Protein AF-A0A7J9P0Y6-F1 (afdb_monomer_lite)

Sequence (116 aa):
MRCTNAFYEKTDVFKNYAKDTKYISFTCGGCSGKLVSSKLANFSNWLKKYEDIEKDEVKIHLSSCMSTDNSHYDRCPNIDYIKQIINKKGYKNIVEGSIFSKKSEKLREEGIYKKY

InterPro domains:
  IPR014925 CGGC domain [PF08821] (2-97)
  IPR014925 CGGC domain [SM01078] (1-99)

Organism: Methanococcus maripaludis (NCBI:txid39152)

pLDDT: mean 92.06, std 5.22, range [62.12, 97.25]

Radius of gyration: 15.0 Å; chains: 1; bounding box: 31×28×41 Å

Structure (mmCIF, N/CA/C/O backbone):
data_AF-A0A7J9P0Y6-F1
#
_entry.id   AF-A0A7J9P0Y6-F1
#
loop_
_atom_site.group_PDB
_atom_site.id
_atom_site.type_symbol
_atom_site.label_atom_id
_atom_site.label_alt_id
_atom_site.label_comp_id
_atom_site.label_asym_id
_atom_site.label_entity_id
_atom_site.label_seq_id
_atom_site.pdbx_PDB_ins_code
_atom_site.Cartn_x
_atom_site.Cartn_y
_atom_site.Cartn_z
_atom_site.occupancy
_atom_site.B_iso_or_equiv
_atom_site.auth_seq_id
_atom_site.auth_comp_id
_atom_site.auth_asym_id
_atom_site.auth_atom_id
_atom_site.pdbx_PDB_model_num
ATOM 1 N N . MET A 1 1 ? 11.347 11.726 -2.413 1.00 62.12 1 MET A N 1
ATOM 2 C CA . MET A 1 1 ? 9.935 11.909 -1.999 1.00 62.12 1 MET A CA 1
ATOM 3 C C . MET A 1 1 ? 8.982 11.883 -3.202 1.00 62.12 1 MET A C 1
ATOM 5 O O . MET A 1 1 ? 8.227 12.818 -3.402 1.00 62.12 1 MET A O 1
ATOM 9 N N . ARG A 1 2 ? 8.981 10.828 -4.032 1.00 84.88 2 ARG A N 1
ATOM 10 C CA . ARG A 1 2 ? 8.098 10.812 -5.215 1.00 84.88 2 ARG A CA 1
ATOM 11 C C . ARG A 1 2 ? 6.659 10.433 -4.855 1.00 84.88 2 ARG A C 1
ATOM 13 O O . ARG A 1 2 ? 5.752 11.142 -5.258 1.00 84.88 2 ARG A O 1
ATOM 20 N N . CYS A 1 3 ? 6.460 9.384 -4.047 1.00 88.56 3 CYS A N 1
ATOM 21 C CA . CYS A 1 3 ? 5.128 8.869 -3.683 1.00 88.56 3 CYS A CA 1
ATOM 22 C C . CYS A 1 3 ? 4.225 9.927 -3.038 1.00 88.56 3 CYS A C 1
ATOM 24 O O . CYS A 1 3 ? 3.065 10.044 -3.412 1.00 88.56 3 CYS A O 1
ATOM 26 N N . THR A 1 4 ? 4.776 10.718 -2.115 1.00 92.50 4 THR A N 1
ATOM 27 C CA . THR A 1 4 ? 4.051 11.812 -1.461 1.00 92.50 4 THR A CA 1
ATOM 28 C C . THR A 1 4 ? 3.607 12.874 -2.468 1.00 92.50 4 THR A C 1
ATOM 30 O O . THR A 1 4 ? 2.450 13.274 -2.446 1.00 92.50 4 THR A O 1
ATOM 33 N N . ASN A 1 5 ? 4.482 13.278 -3.396 1.00 92.62 5 ASN A N 1
ATOM 34 C CA . ASN A 1 5 ? 4.116 14.248 -4.432 1.00 92.62 5 ASN A CA 1
ATOM 35 C C . ASN A 1 5 ? 3.004 13.702 -5.335 1.00 92.62 5 ASN A C 1
ATOM 37 O O . ASN A 1 5 ? 2.017 14.393 -5.550 1.00 92.62 5 ASN A O 1
ATOM 41 N N . ALA A 1 6 ? 3.099 12.441 -5.774 1.00 92.88 6 ALA A N 1
ATOM 42 C CA . ALA A 1 6 ? 2.047 11.839 -6.594 1.00 92.88 6 ALA A CA 1
ATOM 43 C C . ALA A 1 6 ? 0.696 11.744 -5.876 1.00 92.88 6 ALA A C 1
ATOM 45 O O . ALA A 1 6 ? -0.346 11.867 -6.514 1.00 92.88 6 ALA A O 1
ATOM 46 N N . PHE A 1 7 ? 0.695 11.560 -4.553 1.00 94.88 7 PHE A N 1
ATOM 47 C CA . PHE A 1 7 ? -0.539 11.598 -3.776 1.00 94.88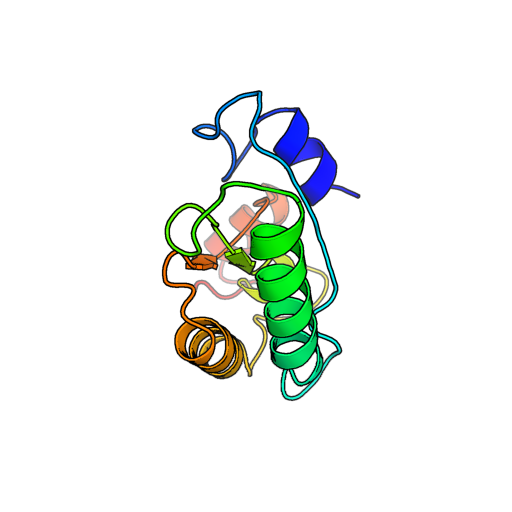 7 PHE A CA 1
ATOM 48 C C . PHE A 1 7 ? -1.192 12.987 -3.804 1.00 94.88 7 PHE A C 1
ATOM 50 O O . PHE A 1 7 ? -2.401 13.088 -4.014 1.00 94.88 7 PHE A O 1
ATOM 57 N N . TYR A 1 8 ? -0.415 14.053 -3.597 1.00 93.62 8 TYR A N 1
ATOM 58 C CA . TYR A 1 8 ? -0.947 15.420 -3.579 1.00 93.62 8 TYR A CA 1
ATOM 59 C C . TYR A 1 8 ? -1.336 15.919 -4.973 1.00 93.62 8 TYR A C 1
ATOM 61 O O . TYR A 1 8 ? -2.369 16.565 -5.122 1.00 93.62 8 TYR A O 1
ATOM 69 N N . GLU A 1 9 ? -0.565 15.560 -5.999 1.00 93.88 9 GLU A N 1
ATOM 70 C CA . GLU A 1 9 ? -0.855 15.878 -7.403 1.00 93.88 9 GLU A CA 1
ATOM 71 C C . GLU A 1 9 ? -1.924 14.959 -8.018 1.00 93.88 9 GLU A C 1
ATOM 73 O O . GLU A 1 9 ? -2.334 15.174 -9.156 1.00 93.88 9 GLU A O 1
ATOM 78 N N . LYS A 1 10 ? -2.379 13.933 -7.281 1.00 93.56 10 LYS A N 1
ATOM 79 C CA . LYS A 1 10 ? -3.340 12.914 -7.738 1.00 93.56 10 LYS A CA 1
ATOM 80 C C . LYS A 1 10 ? -2.909 12.271 -9.058 1.00 93.56 10 LYS A C 1
ATOM 82 O O . LYS A 1 10 ? -3.671 12.174 -10.017 1.00 93.56 10 LYS A O 1
ATOM 87 N N . THR A 1 11 ? -1.666 11.805 -9.106 1.00 92.69 11 THR A N 1
ATOM 88 C CA . THR A 1 11 ? -1.093 11.105 -10.261 1.00 92.69 11 THR A CA 1
ATOM 89 C C . THR A 1 11 ? -0.967 9.600 -10.003 1.00 92.69 11 THR A C 1
ATOM 91 O O . THR A 1 11 ? -1.215 9.110 -8.900 1.00 92.69 11 THR A O 1
ATOM 94 N N . ASP A 1 12 ? -0.639 8.841 -11.055 1.00 91.19 12 ASP A N 1
ATOM 95 C CA . ASP A 1 12 ? -0.469 7.381 -11.016 1.00 91.19 12 ASP A CA 1
ATOM 96 C C . ASP A 1 12 ? -1.630 6.639 -10.326 1.00 91.19 12 ASP A C 1
ATOM 98 O O . ASP A 1 12 ? -2.776 6.740 -10.767 1.00 91.19 12 ASP A O 1
ATOM 102 N N . VAL A 1 13 ? -1.347 5.890 -9.256 1.00 93.44 13 VAL A N 1
ATOM 103 C CA . VAL A 1 13 ? -2.331 5.074 -8.527 1.00 93.44 13 VAL A CA 1
ATOM 104 C C . VAL A 1 13 ? -3.325 5.949 -7.744 1.00 93.44 13 VAL A C 1
ATOM 106 O O . VAL A 1 13 ? -4.403 5.488 -7.374 1.00 93.44 13 VAL A O 1
ATOM 109 N N . PHE A 1 14 ? -3.010 7.230 -7.522 1.00 94.62 14 PHE A N 1
ATOM 110 C CA . PHE A 1 14 ? -3.800 8.147 -6.696 1.00 94.62 14 PHE A CA 1
ATOM 111 C C . PHE A 1 14 ? -4.810 9.006 -7.476 1.00 94.62 14 PHE A C 1
ATOM 113 O O . PHE A 1 14 ? -5.502 9.818 -6.865 1.00 94.62 14 PHE A O 1
ATOM 120 N N . LYS A 1 15 ? -4.943 8.826 -8.799 1.00 93.88 15 LYS A N 1
ATOM 121 C CA . LYS A 1 15 ? -5.812 9.649 -9.676 1.00 93.88 15 LYS A CA 1
ATOM 122 C C . LYS A 1 15 ? -7.269 9.756 -9.225 1.00 93.88 15 LYS A C 1
ATOM 124 O O . LYS A 1 15 ? -7.884 10.801 -9.386 1.00 93.88 15 LYS A O 1
ATOM 129 N N . ASN A 1 16 ? -7.802 8.687 -8.638 1.00 93.62 16 ASN A N 1
ATOM 130 C CA . ASN A 1 16 ? -9.214 8.595 -8.259 1.00 93.62 16 ASN A CA 1
ATOM 131 C C . ASN A 1 16 ? -9.465 8.918 -6.775 1.00 93.62 16 ASN A C 1
ATOM 133 O O . ASN A 1 16 ? -10.514 8.570 -6.240 1.00 93.62 16 ASN A O 1
ATOM 137 N N . TYR A 1 17 ? -8.494 9.512 -6.077 1.00 93.94 17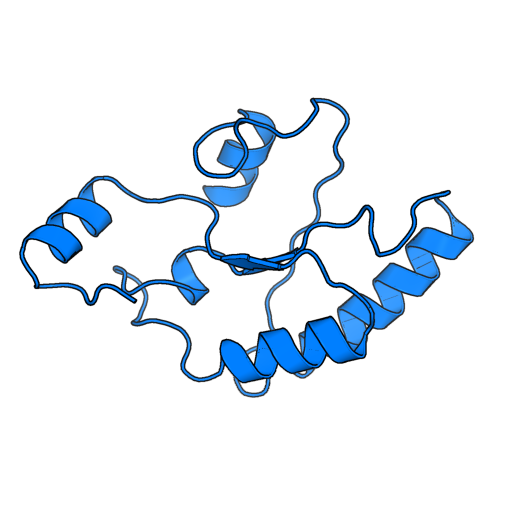 TYR A N 1
ATOM 138 C CA . TYR A 1 17 ? -8.621 9.843 -4.657 1.00 93.94 17 TYR A CA 1
ATOM 139 C C . TYR A 1 17 ? -9.175 11.256 -4.508 1.00 93.94 17 TYR A C 1
ATOM 141 O O . TYR A 1 17 ? -8.736 12.176 -5.200 1.00 93.94 17 TYR A O 1
ATOM 149 N N . ALA A 1 18 ? -10.095 11.444 -3.566 1.00 93.81 18 ALA A N 1
ATOM 150 C CA . ALA A 1 18 ? -10.659 12.754 -3.280 1.00 93.81 18 ALA A CA 1
ATOM 151 C C . ALA A 1 18 ? -9.578 13.738 -2.785 1.00 93.81 18 ALA A C 1
ATOM 153 O O . ALA A 1 18 ? -8.504 13.347 -2.303 1.00 93.81 18 ALA A O 1
ATOM 154 N N . LYS A 1 19 ? -9.823 15.042 -2.961 1.00 90.50 19 LYS A N 1
ATOM 155 C CA . LYS A 1 19 ? -8.844 16.095 -2.623 1.00 90.50 19 LYS A CA 1
ATOM 156 C C . LYS A 1 19 ? -8.594 16.203 -1.119 1.00 90.50 19 LYS A C 1
ATOM 158 O O . LYS A 1 19 ? -7.475 16.486 -0.714 1.00 90.50 19 LYS A O 1
ATOM 163 N N . ASP A 1 20 ? -9.619 15.944 -0.326 1.00 91.31 20 ASP A N 1
ATOM 164 C CA . ASP A 1 20 ? -9.634 15.946 1.135 1.00 91.31 20 ASP A CA 1
ATOM 165 C C . ASP A 1 20 ? -9.095 14.648 1.758 1.00 91.31 20 ASP A C 1
ATOM 167 O O . ASP A 1 20 ? -8.924 14.572 2.975 1.00 91.31 20 ASP A O 1
ATOM 171 N N . THR A 1 21 ? -8.770 13.629 0.949 1.00 94.38 21 THR A N 1
ATOM 172 C CA . THR A 1 21 ? -8.177 12.395 1.472 1.00 94.38 21 THR A CA 1
ATOM 173 C C . THR A 1 21 ? -6.863 12.696 2.197 1.00 94.38 21 THR A C 1
ATOM 175 O O . THR A 1 21 ? -5.924 13.250 1.618 1.00 94.38 21 THR A O 1
ATOM 178 N N . LYS A 1 22 ? -6.780 12.280 3.462 1.00 93.31 22 LYS A N 1
ATOM 179 C CA . LYS A 1 22 ? -5.583 12.409 4.301 1.00 93.31 22 LYS A CA 1
ATOM 180 C C . LYS A 1 22 ? -4.530 11.368 3.901 1.00 93.31 22 LYS A C 1
ATOM 182 O O . LYS A 1 22 ? -4.861 10.256 3.495 1.00 93.31 22 LYS A O 1
ATOM 187 N N . TYR A 1 23 ? -3.253 11.719 4.043 1.00 93.75 23 TYR A N 1
ATOM 188 C CA . TYR A 1 23 ? -2.127 10.838 3.724 1.00 93.75 23 TYR A CA 1
ATOM 189 C C . TYR A 1 23 ? -1.166 10.712 4.893 1.00 93.75 23 TYR A C 1
ATOM 191 O O . TYR A 1 23 ? -0.766 11.700 5.507 1.00 93.75 23 TYR A O 1
ATOM 199 N N . ILE A 1 24 ? -0.749 9.478 5.152 1.00 93.88 24 ILE A N 1
ATOM 200 C CA . ILE A 1 24 ? 0.323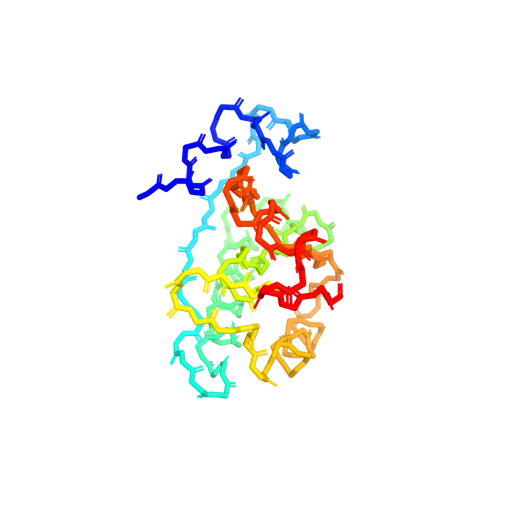 9.152 6.079 1.00 93.88 24 ILE A CA 1
ATOM 201 C C . ILE A 1 24 ? 1.187 8.062 5.456 1.00 93.88 24 ILE A C 1
ATOM 203 O O . ILE A 1 24 ? 0.695 7.170 4.766 1.00 93.88 24 ILE A O 1
ATOM 207 N N . SER A 1 25 ? 2.491 8.126 5.704 1.00 93.06 25 SER A N 1
ATOM 208 C CA . SER A 1 25 ? 3.427 7.097 5.261 1.00 93.06 25 SER A CA 1
ATOM 209 C C . SER A 1 25 ? 4.336 6.679 6.403 1.00 93.06 25 SER A C 1
ATOM 211 O O . SER A 1 25 ? 4.674 7.477 7.277 1.00 93.06 25 SER A O 1
ATOM 213 N N . PHE A 1 26 ? 4.714 5.407 6.406 1.00 93.19 26 PHE A N 1
ATOM 214 C CA . PHE A 1 26 ? 5.674 4.842 7.341 1.00 93.19 26 PHE A CA 1
ATOM 215 C C . PHE A 1 26 ? 6.421 3.693 6.659 1.00 93.19 26 PHE A C 1
ATOM 217 O O . PHE A 1 26 ? 5.948 3.120 5.678 1.00 93.19 26 PHE A O 1
ATOM 224 N N . THR A 1 27 ? 7.610 3.363 7.154 1.00 90.69 27 THR A N 1
ATOM 225 C CA . THR A 1 27 ? 8.392 2.233 6.638 1.00 90.69 27 THR A CA 1
ATOM 226 C C . THR A 1 27 ? 7.883 0.921 7.235 1.00 90.69 27 THR A C 1
ATOM 228 O O . THR A 1 27 ? 7.435 0.883 8.377 1.00 90.69 27 THR A O 1
ATOM 231 N N . CYS A 1 28 ? 7.978 -0.193 6.504 1.00 88.06 28 CYS A N 1
ATOM 232 C CA . CYS A 1 28 ? 7.551 -1.504 7.021 1.00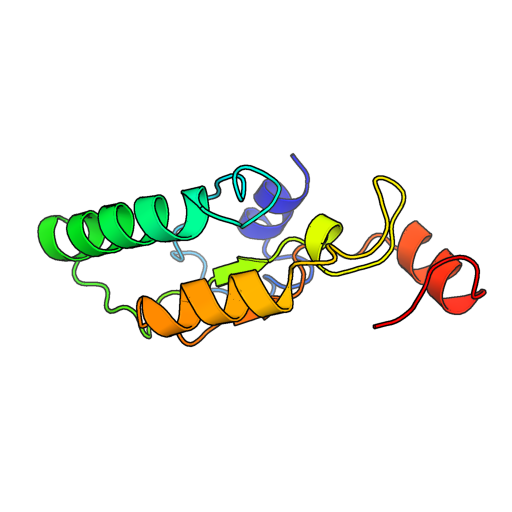 88.06 28 CYS A CA 1
ATOM 233 C C . CYS A 1 28 ? 8.429 -2.031 8.177 1.00 88.06 28 CYS A C 1
ATOM 235 O O . CYS A 1 28 ? 8.063 -3.007 8.834 1.00 88.06 28 CYS A O 1
ATOM 237 N N . GLY A 1 29 ? 9.573 -1.385 8.436 1.00 83.38 29 GLY A N 1
ATOM 238 C CA . GLY A 1 29 ? 10.528 -1.768 9.477 1.00 83.38 29 GLY A CA 1
ATOM 239 C C . GLY A 1 29 ? 11.447 -2.934 9.101 1.00 83.38 29 GLY A C 1
ATOM 240 O O . GLY A 1 29 ? 12.135 -3.448 9.974 1.00 83.38 29 GLY A O 1
ATOM 241 N N . GLY A 1 30 ? 11.474 -3.349 7.830 1.00 78.75 30 GLY A N 1
ATOM 242 C CA . GLY A 1 30 ? 12.344 -4.422 7.342 1.00 78.75 30 GLY A CA 1
ATOM 243 C C . GLY A 1 30 ? 11.754 -5.828 7.500 1.00 78.75 30 GLY A C 1
ATOM 244 O O . GLY A 1 30 ? 10.533 -6.015 7.528 1.00 78.75 30 GLY A O 1
ATOM 245 N N . CYS A 1 31 ? 12.632 -6.835 7.535 1.00 70.69 31 CYS A N 1
ATOM 246 C CA . CYS A 1 31 ? 12.244 -8.245 7.458 1.00 70.69 31 CYS A CA 1
ATOM 247 C C . CYS A 1 31 ? 11.322 -8.652 8.622 1.00 70.69 31 CYS A C 1
ATOM 249 O O . CYS A 1 31 ? 11.589 -8.314 9.775 1.00 70.69 31 CYS A O 1
ATOM 251 N N . SER A 1 32 ? 10.246 -9.384 8.294 1.00 75.38 32 SER A N 1
ATOM 252 C CA . SER A 1 32 ? 9.052 -9.743 9.098 1.00 75.38 32 SER A CA 1
ATOM 253 C C . SER A 1 32 ? 7.924 -8.705 9.221 1.00 75.38 32 SER A C 1
ATOM 255 O O . SER A 1 32 ? 6.865 -9.043 9.743 1.00 75.38 32 SER A O 1
ATOM 257 N N . GLY A 1 33 ? 8.082 -7.453 8.771 1.00 73.75 33 GLY A N 1
ATOM 258 C CA . GLY A 1 33 ? 6.984 -6.472 8.832 1.00 73.75 33 GLY A CA 1
ATOM 259 C C . GLY A 1 33 ? 6.456 -6.198 10.252 1.00 73.75 33 GLY A C 1
ATOM 260 O O . GLY A 1 33 ? 5.338 -5.712 10.419 1.00 73.75 33 GLY A O 1
ATOM 261 N N . LYS A 1 34 ? 7.244 -6.505 11.294 1.00 79.88 34 LYS A N 1
ATOM 262 C CA . LYS A 1 34 ? 6.857 -6.378 12.711 1.00 79.88 34 LYS A CA 1
ATOM 263 C C . LYS A 1 34 ? 6.330 -4.980 13.052 1.00 79.88 34 LYS A C 1
ATOM 265 O O . LYS A 1 34 ? 5.384 -4.849 13.829 1.00 79.88 34 LYS A O 1
ATOM 270 N N . LEU A 1 35 ? 6.906 -3.946 12.434 1.00 90.50 35 LEU A N 1
ATOM 271 C CA . LEU A 1 35 ? 6.504 -2.555 12.636 1.00 90.50 35 LEU A CA 1
ATOM 272 C C . LEU A 1 35 ? 5.111 -2.253 12.059 1.00 90.50 35 LEU A C 1
ATOM 274 O O . LEU A 1 35 ? 4.399 -1.416 12.605 1.00 90.50 35 LEU A O 1
ATOM 278 N N . VAL A 1 36 ? 4.683 -2.958 11.006 1.00 94.31 36 VAL A N 1
ATOM 279 C CA . VAL A 1 36 ? 3.357 -2.782 10.388 1.00 94.31 36 VAL A CA 1
ATOM 280 C C . VAL A 1 36 ? 2.253 -3.068 11.404 1.00 94.31 36 VAL A C 1
ATOM 282 O O . VAL A 1 36 ? 1.339 -2.266 11.572 1.00 94.31 36 VAL A O 1
ATOM 285 N N . SER A 1 37 ? 2.373 -4.167 12.152 1.00 92.62 37 SER A N 1
ATOM 286 C CA . SER A 1 37 ? 1.385 -4.568 13.160 1.00 92.62 37 SER A CA 1
ATOM 287 C C . SER A 1 37 ? 1.206 -3.517 14.262 1.00 92.62 37 SER A C 1
ATOM 289 O O . SER A 1 37 ? 0.072 -3.178 14.613 1.00 92.62 37 SER A O 1
ATOM 291 N N . SER A 1 38 ? 2.307 -2.989 14.808 1.00 92.88 38 SER A N 1
ATOM 292 C CA . SER A 1 38 ? 2.256 -2.002 15.893 1.00 92.88 38 SER A CA 1
ATOM 293 C C . SER A 1 38 ? 1.808 -0.626 15.401 1.00 92.88 38 SER A C 1
ATOM 295 O O . SER A 1 38 ? 0.981 0.011 16.051 1.00 92.88 38 SER A O 1
ATOM 297 N N . LYS A 1 39 ? 2.276 -0.184 14.226 1.00 95.38 39 LYS A N 1
ATOM 298 C CA . LYS A 1 39 ? 1.862 1.096 13.636 1.00 95.38 39 LYS A CA 1
ATOM 299 C C . LYS A 1 39 ? 0.382 1.107 13.278 1.00 95.38 39 LYS A C 1
ATOM 301 O O . LYS A 1 39 ? -0.290 2.072 13.616 1.00 95.38 39 LYS A O 1
ATOM 306 N N . LEU A 1 40 ? -0.142 0.031 12.690 1.00 95.50 40 LEU A N 1
ATOM 307 C CA . LEU A 1 40 ? -1.571 -0.071 12.388 1.00 95.50 40 LEU A CA 1
ATOM 308 C C . LEU A 1 40 ? -2.436 -0.137 13.648 1.00 95.50 40 LEU A C 1
ATOM 310 O O . LEU A 1 40 ? -3.507 0.456 13.665 1.00 95.50 40 LEU A O 1
ATOM 314 N N . ALA A 1 41 ? -1.978 -0.804 14.712 1.00 93.94 41 ALA A N 1
ATOM 315 C CA . ALA A 1 41 ? -2.694 -0.803 15.988 1.00 93.94 41 ALA A CA 1
ATOM 316 C C . ALA A 1 41 ? -2.767 0.608 16.596 1.00 93.94 41 ALA A C 1
ATOM 318 O O . ALA A 1 41 ? -3.845 1.065 16.972 1.00 93.94 41 ALA A O 1
ATOM 319 N N . ASN A 1 42 ? -1.641 1.325 16.621 1.00 94.88 42 ASN A N 1
ATOM 320 C CA . ASN A 1 42 ? -1.604 2.706 17.097 1.00 94.88 42 ASN A CA 1
ATOM 321 C C . ASN A 1 42 ? -2.454 3.629 16.218 1.00 94.88 42 ASN A C 1
ATOM 323 O O . ASN A 1 42 ? -3.178 4.468 16.742 1.00 94.88 42 ASN A O 1
ATOM 327 N N . PHE A 1 43 ? -2.407 3.446 14.896 1.00 95.88 43 PHE A N 1
ATOM 328 C CA . PHE A 1 43 ? -3.214 4.211 13.953 1.00 95.88 43 PHE A CA 1
ATOM 329 C C . PHE A 1 43 ? -4.712 3.955 14.152 1.00 95.88 43 PHE A C 1
ATOM 331 O O . PHE A 1 43 ? -5.469 4.910 14.233 1.00 95.88 43 PHE A O 1
ATOM 338 N N . SER A 1 44 ? -5.139 2.702 14.346 1.00 94.94 44 SER A N 1
ATOM 339 C CA . SER A 1 44 ? -6.535 2.374 14.678 1.00 94.94 44 SER A CA 1
ATOM 340 C C . SER A 1 44 ? -7.019 3.082 15.947 1.00 94.94 44 SER A C 1
ATOM 342 O O . SER A 1 44 ? -8.138 3.579 15.981 1.00 94.94 44 SER A O 1
ATOM 344 N N . ASN A 1 45 ? -6.190 3.123 16.994 1.00 93.88 45 ASN A N 1
ATOM 345 C CA . ASN A 1 45 ? -6.538 3.817 18.236 1.00 93.88 45 ASN A CA 1
ATOM 346 C C . ASN A 1 45 ? -6.594 5.335 18.044 1.00 93.88 45 ASN A C 1
ATOM 348 O O . ASN A 1 45 ? -7.421 5.999 18.659 1.00 93.88 45 ASN A O 1
ATOM 352 N N . TRP A 1 46 ? -5.709 5.875 17.205 1.00 95.44 46 TRP A N 1
ATOM 353 C CA . TRP A 1 46 ? -5.696 7.293 16.875 1.00 95.44 46 TRP A CA 1
ATOM 354 C C . TRP A 1 46 ? -6.940 7.695 16.082 1.00 95.44 46 TRP A C 1
ATOM 356 O O . TRP A 1 46 ? -7.575 8.667 16.474 1.00 95.44 46 TRP A O 1
ATOM 366 N N . LEU A 1 47 ? -7.325 6.914 15.061 1.00 94.38 47 LEU A N 1
ATOM 367 C CA . LEU A 1 47 ? -8.561 7.129 14.304 1.00 94.38 47 LEU A CA 1
ATOM 368 C C . LEU A 1 47 ? -9.741 7.193 15.269 1.00 94.38 47 LEU A C 1
ATOM 370 O O . LEU A 1 47 ? -10.269 8.268 15.470 1.00 94.38 47 LEU A O 1
ATOM 374 N N . LYS A 1 48 ? -10.009 6.129 16.033 1.00 91.44 48 LYS A N 1
ATOM 375 C CA . LYS A 1 48 ? -11.124 6.089 17.000 1.00 91.44 48 LYS A CA 1
ATOM 376 C C . LYS A 1 48 ? -11.174 7.241 18.009 1.00 91.44 48 LYS A C 1
ATOM 378 O O . LYS A 1 48 ? -12.232 7.517 18.560 1.00 91.44 48 LYS A O 1
ATOM 383 N N . LYS A 1 49 ? -10.027 7.834 18.349 1.00 94.19 49 LYS A N 1
ATOM 384 C CA . LYS A 1 49 ? -9.943 8.890 19.365 1.00 94.19 49 LYS A CA 1
ATOM 385 C C . LYS A 1 49 ? -10.146 10.289 18.786 1.00 94.19 49 LYS A C 1
ATOM 387 O O . LYS A 1 49 ? -10.615 11.162 19.511 1.00 94.19 49 LYS A O 1
ATOM 392 N N . TYR A 1 50 ? -9.727 10.518 17.545 1.00 93.88 50 TYR A N 1
ATOM 393 C CA . TYR A 1 50 ? -9.605 11.864 16.978 1.00 93.88 50 TYR A CA 1
ATOM 394 C C . TYR A 1 50 ? -10.363 12.057 15.665 1.00 93.88 50 TYR A C 1
ATOM 396 O O . TYR A 1 50 ? -10.523 13.191 15.230 1.00 93.88 50 TYR A O 1
ATOM 404 N N . GLU A 1 51 ? -10.807 10.979 15.032 1.00 90.44 51 GLU A N 1
ATOM 405 C CA . GLU A 1 51 ? -11.424 10.976 13.712 1.00 90.44 51 GLU A CA 1
ATOM 406 C C . GLU A 1 51 ? -12.604 9.997 13.696 1.00 90.44 51 GLU A C 1
ATOM 408 O O . GLU A 1 51 ? -12.562 8.937 14.314 1.00 90.44 51 GLU A O 1
ATOM 413 N N . ASP A 1 52 ? -13.644 10.307 12.937 1.00 90.19 52 ASP A N 1
ATOM 414 C CA . ASP A 1 52 ? -14.756 9.381 12.699 1.00 90.19 52 ASP A CA 1
ATOM 415 C C . ASP A 1 52 ? -14.501 8.614 11.393 1.00 90.19 52 ASP A C 1
ATOM 417 O O . ASP A 1 52 ? -15.177 8.821 10.394 1.00 90.19 52 ASP A O 1
ATOM 421 N N . ILE A 1 53 ? -13.402 7.849 11.358 1.00 92.69 53 ILE A N 1
ATOM 422 C CA . ILE A 1 53 ? -12.955 7.100 10.171 1.00 92.69 53 ILE A CA 1
ATOM 423 C C . ILE A 1 53 ? -12.832 5.625 10.529 1.00 92.69 53 ILE A C 1
ATOM 425 O O . ILE A 1 53 ? -12.004 5.234 11.366 1.00 92.69 53 ILE A O 1
ATOM 429 N N . GLU A 1 54 ? -13.585 4.795 9.820 1.00 93.38 54 GLU A N 1
ATOM 430 C CA . GLU A 1 54 ? -13.559 3.350 9.978 1.00 93.38 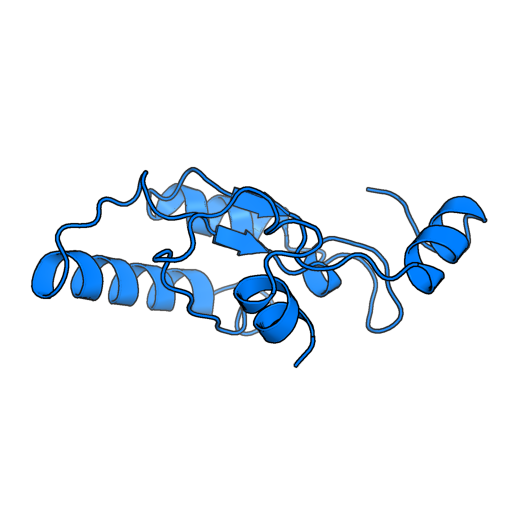54 GLU A CA 1
ATOM 431 C C . GLU A 1 54 ? -12.449 2.686 9.144 1.00 93.38 54 GLU A C 1
ATOM 433 O O . GLU A 1 54 ? -11.849 3.241 8.218 1.00 93.38 54 GLU A O 1
ATOM 438 N N . LYS A 1 55 ? -12.090 1.450 9.511 1.00 94.81 55 LYS A N 1
ATOM 439 C CA . LYS A 1 55 ? -10.955 0.741 8.880 1.00 94.81 55 LYS A CA 1
ATOM 440 C C . LYS A 1 55 ? -11.186 0.400 7.409 1.00 94.81 55 LYS A C 1
ATOM 442 O O . LYS A 1 55 ? -10.217 0.197 6.677 1.00 94.81 55 LYS A O 1
ATOM 447 N N . ASP A 1 56 ? -12.438 0.271 7.002 1.00 95.06 56 ASP A N 1
ATOM 448 C CA . ASP A 1 56 ? -12.894 0.031 5.634 1.00 95.06 56 ASP A CA 1
ATOM 449 C C . ASP A 1 56 ? -12.897 1.298 4.768 1.00 95.06 56 ASP A C 1
ATOM 451 O O . ASP A 1 56 ? -12.974 1.191 3.548 1.00 95.06 56 ASP A O 1
ATOM 455 N N . GLU A 1 57 ? -12.708 2.476 5.355 1.00 94.50 57 GLU A N 1
ATOM 456 C CA . GLU A 1 57 ? -12.472 3.723 4.619 1.00 94.50 57 GLU A CA 1
ATOM 457 C C . GLU A 1 57 ? -10.975 3.958 4.356 1.00 94.50 57 GLU A C 1
ATOM 459 O O . GLU A 1 57 ? -10.570 4.719 3.473 1.00 94.50 57 GLU A O 1
ATOM 464 N N . VAL A 1 58 ? -10.111 3.254 5.090 1.00 96.44 58 VAL A N 1
ATOM 465 C CA . VAL A 1 58 ? -8.657 3.374 4.982 1.00 96.44 58 VAL A CA 1
ATOM 466 C C . VAL A 1 58 ? -8.132 2.487 3.855 1.00 96.44 58 VAL A C 1
ATOM 468 O O . VAL A 1 58 ? -8.340 1.273 3.846 1.00 96.44 58 VAL A O 1
ATOM 471 N N . LYS A 1 59 ? -7.360 3.080 2.937 1.00 96.69 59 LYS A N 1
ATOM 472 C CA . LYS A 1 59 ? -6.602 2.355 1.906 1.00 96.69 59 LYS A CA 1
ATOM 473 C C . LYS A 1 59 ? -5.125 2.273 2.274 1.00 96.69 59 LYS A C 1
ATOM 475 O O . LYS A 1 59 ? -4.480 3.294 2.505 1.00 96.69 59 LYS A O 1
ATOM 480 N N . ILE A 1 60 ? -4.573 1.062 2.298 1.00 96.69 60 ILE A N 1
ATOM 481 C CA . ILE A 1 60 ? -3.161 0.822 2.609 1.00 96.69 60 ILE A CA 1
ATOM 482 C C . ILE A 1 60 ? -2.415 0.516 1.320 1.00 96.69 60 ILE A C 1
ATOM 484 O O . ILE A 1 60 ? -2.632 -0.518 0.695 1.00 96.69 60 ILE A O 1
ATOM 488 N N . HIS A 1 61 ? -1.495 1.404 0.956 1.00 96.69 61 HIS A N 1
ATOM 489 C CA . HIS A 1 61 ? -0.612 1.197 -0.183 1.00 96.69 61 HIS A CA 1
ATOM 490 C C . HIS A 1 61 ? 0.679 0.512 0.250 1.00 96.69 61 HIS A C 1
ATOM 492 O O . HIS A 1 61 ? 1.430 1.035 1.076 1.00 96.69 61 HIS A O 1
ATOM 498 N N . LEU A 1 62 ? 0.982 -0.621 -0.372 1.00 95.19 62 LEU A N 1
ATOM 499 C CA . LEU A 1 62 ? 2.332 -1.165 -0.401 1.00 95.19 62 LEU A CA 1
ATOM 500 C C . LEU A 1 62 ? 3.065 -0.462 -1.539 1.00 95.19 62 LEU A C 1
ATOM 502 O O . LEU A 1 62 ? 2.682 -0.584 -2.695 1.00 95.19 62 LEU A O 1
ATOM 506 N N . SER A 1 63 ? 4.085 0.338 -1.222 1.00 93.69 63 SER A N 1
ATOM 507 C CA . SER A 1 63 ? 4.752 1.187 -2.224 1.00 93.69 63 SER A CA 1
ATOM 508 C C . SER A 1 63 ? 5.236 0.402 -3.451 1.00 93.69 63 SER A C 1
ATOM 510 O O . SER A 1 63 ? 5.520 -0.796 -3.359 1.00 93.69 63 SER A O 1
ATOM 512 N N . SER A 1 64 ? 5.378 1.066 -4.602 1.00 92.94 64 SER A N 1
ATOM 513 C CA . SER A 1 64 ? 5.882 0.404 -5.817 1.00 92.94 64 SER A CA 1
ATOM 514 C C . SER A 1 64 ? 7.270 -0.208 -5.625 1.00 92.94 64 SER A C 1
ATOM 516 O O . SER A 1 64 ? 7.513 -1.302 -6.127 1.00 92.94 64 SER A O 1
ATOM 518 N N . CYS A 1 65 ? 8.127 0.418 -4.811 1.00 90.19 65 CYS A N 1
ATOM 519 C CA . CYS A 1 65 ? 9.432 -0.138 -4.455 1.00 90.19 65 CYS A CA 1
ATOM 520 C C . CYS A 1 65 ? 9.332 -1.469 -3.691 1.00 90.19 65 CYS A C 1
ATOM 522 O O . CYS A 1 65 ? 10.229 -2.291 -3.788 1.00 90.19 65 CYS A O 1
ATOM 524 N N . MET A 1 66 ? 8.252 -1.689 -2.932 1.00 92.44 66 MET A N 1
ATOM 525 C CA . MET A 1 66 ? 7.998 -2.966 -2.256 1.00 92.44 66 MET A CA 1
ATOM 526 C C . MET A 1 66 ? 7.310 -3.985 -3.164 1.00 92.44 66 MET A C 1
ATOM 528 O O . MET A 1 66 ? 7.489 -5.183 -2.964 1.00 92.44 66 MET A O 1
ATOM 532 N N . SER A 1 67 ? 6.493 -3.517 -4.107 1.00 93.62 67 SER A N 1
ATOM 533 C CA . SER A 1 67 ? 5.521 -4.350 -4.826 1.00 93.62 67 SER A CA 1
ATOM 534 C C . SER A 1 67 ? 5.978 -4.794 -6.211 1.00 93.62 67 SER A C 1
ATOM 536 O O . SER A 1 67 ? 5.381 -5.695 -6.785 1.00 93.62 67 SER A O 1
ATOM 538 N N . THR A 1 68 ? 7.041 -4.195 -6.745 1.00 93.44 68 THR A N 1
ATOM 539 C CA . THR A 1 68 ? 7.538 -4.475 -8.098 1.00 93.44 68 THR A CA 1
ATOM 540 C C . THR A 1 68 ? 9.048 -4.611 -8.123 1.00 93.44 68 THR A C 1
ATOM 542 O O . THR A 1 68 ? 9.724 -4.043 -7.269 1.00 93.44 68 THR A O 1
ATOM 545 N N . ASP A 1 69 ? 9.570 -5.289 -9.141 1.00 93.50 69 ASP A N 1
ATOM 546 C CA . AS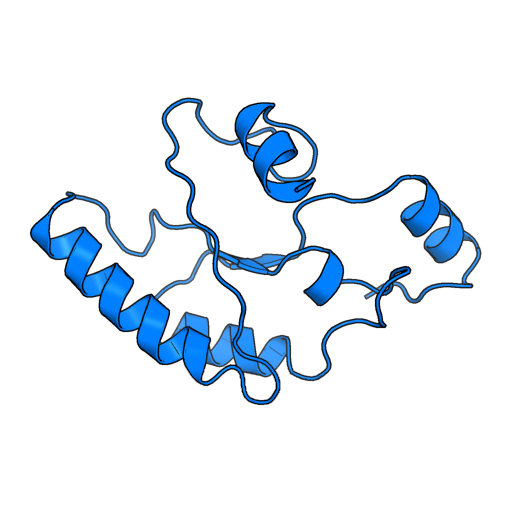P A 1 69 ? 10.996 -5.251 -9.457 1.00 93.50 69 ASP A CA 1
ATOM 547 C C . ASP A 1 69 ? 11.384 -3.873 -10.006 1.00 93.50 69 ASP A C 1
ATOM 549 O O . ASP A 1 69 ? 10.713 -3.330 -10.893 1.00 93.50 69 ASP A O 1
ATOM 553 N N . ASN A 1 70 ? 12.410 -3.256 -9.427 1.00 90.88 70 ASN A N 1
ATOM 554 C CA . ASN A 1 70 ? 12.793 -1.882 -9.710 1.00 90.88 70 ASN A CA 1
ATOM 555 C C . ASN A 1 70 ? 14.279 -1.623 -9.402 1.00 90.88 70 ASN A C 1
ATOM 557 O O . ASN A 1 70 ? 15.012 -2.480 -8.927 1.00 90.88 70 ASN A O 1
ATOM 561 N N . SER A 1 71 ? 14.728 -0.387 -9.629 1.00 88.38 71 SER A N 1
ATOM 562 C CA . SER A 1 71 ? 16.138 -0.005 -9.482 1.00 88.38 71 SER A CA 1
ATOM 563 C C . SER A 1 71 ? 16.698 -0.085 -8.060 1.00 88.38 71 SER A C 1
ATOM 565 O O . SER A 1 71 ? 17.909 0.015 -7.898 1.00 88.38 71 SER A O 1
ATOM 567 N N . HIS A 1 72 ? 15.853 -0.163 -7.029 1.00 84.81 72 HIS A N 1
ATOM 568 C CA . HIS A 1 72 ? 16.316 -0.272 -5.647 1.00 84.81 72 HIS A CA 1
ATOM 569 C C . HIS A 1 72 ? 16.578 -1.726 -5.256 1.00 84.81 72 HIS A C 1
ATOM 571 O O . HIS A 1 72 ? 17.607 -2.016 -4.653 1.00 84.81 72 HIS A O 1
ATOM 577 N N . TYR A 1 73 ? 15.621 -2.606 -5.544 1.00 86.81 73 TYR A N 1
ATOM 578 C CA . TYR A 1 73 ? 15.636 -4.033 -5.241 1.00 86.81 73 TYR A CA 1
ATOM 579 C C . TYR A 1 73 ? 14.434 -4.706 -5.933 1.00 86.81 73 TYR A C 1
ATOM 581 O O . TYR A 1 73 ? 13.492 -4.022 -6.346 1.00 86.81 73 TYR A O 1
ATOM 589 N N . ASP A 1 74 ? 14.475 -6.038 -6.038 1.00 91.19 74 ASP A N 1
ATOM 590 C CA . ASP A 1 74 ? 13.359 -6.862 -6.529 1.00 91.19 74 ASP A CA 1
ATOM 591 C C . ASP A 1 74 ? 12.138 -6.778 -5.581 1.00 91.19 74 ASP A C 1
ATOM 593 O O . ASP A 1 74 ? 12.248 -6.278 -4.461 1.00 91.19 74 ASP A O 1
ATOM 597 N N . ARG A 1 75 ? 10.961 -7.279 -5.972 1.00 92.62 75 ARG A N 1
ATOM 598 C CA . ARG A 1 75 ? 9.754 -7.277 -5.124 1.00 92.62 75 ARG A CA 1
ATOM 599 C C . ARG A 1 75 ? 10.050 -7.841 -3.731 1.00 92.62 75 ARG A C 1
ATOM 601 O O . ARG A 1 75 ? 10.744 -8.844 -3.570 1.00 92.62 75 ARG A O 1
ATOM 608 N N . CYS A 1 76 ? 9.481 -7.212 -2.701 1.00 92.00 76 CYS A N 1
ATOM 609 C CA . CYS A 1 76 ? 9.684 -7.629 -1.319 1.00 92.00 76 CYS A CA 1
ATOM 610 C C . CYS A 1 76 ? 9.277 -9.106 -1.138 1.00 92.00 76 CYS A C 1
ATOM 612 O O . CYS A 1 76 ? 8.107 -9.435 -1.345 1.00 92.00 76 CYS A O 1
ATOM 614 N N . PRO A 1 77 ? 10.177 -9.988 -0.664 1.00 91.81 77 PRO A N 1
ATOM 615 C CA . PRO A 1 77 ? 9.871 -11.415 -0.531 1.00 91.81 77 PRO A CA 1
ATOM 616 C C . PRO A 1 77 ? 8.809 -11.701 0.539 1.00 91.81 77 PRO A C 1
ATOM 618 O O . PRO A 1 77 ? 8.187 -12.754 0.538 1.00 91.81 77 PRO A O 1
ATOM 621 N N . ASN A 1 78 ? 8.575 -10.753 1.452 1.00 92.38 78 ASN A N 1
ATOM 622 C CA . ASN A 1 78 ? 7.596 -10.874 2.533 1.00 92.38 78 ASN A CA 1
ATOM 623 C C . ASN A 1 78 ? 6.287 -10.135 2.234 1.00 92.38 78 ASN A C 1
ATOM 625 O O . ASN A 1 78 ? 5.521 -9.865 3.160 1.00 92.38 78 ASN A O 1
ATOM 629 N N . ILE A 1 79 ? 6.036 -9.738 0.984 1.00 93.06 79 ILE A N 1
ATOM 630 C CA . ILE A 1 79 ? 4.892 -8.882 0.665 1.00 93.06 79 ILE A CA 1
ATOM 631 C C . ILE A 1 79 ? 3.559 -9.524 1.060 1.00 93.06 79 ILE A C 1
ATOM 633 O O . ILE A 1 79 ? 2.726 -8.867 1.683 1.00 93.06 79 ILE A O 1
ATOM 637 N N . ASP A 1 80 ? 3.388 -10.819 0.806 1.00 93.56 80 ASP A N 1
ATOM 638 C CA . ASP A 1 80 ? 2.151 -11.526 1.142 1.00 93.56 80 ASP A CA 1
ATOM 639 C C . ASP A 1 80 ? 1.992 -11.712 2.650 1.00 93.56 80 ASP A C 1
ATOM 641 O O . ASP A 1 80 ? 0.896 -11.543 3.187 1.00 93.56 80 ASP A O 1
ATOM 645 N N . TYR A 1 81 ? 3.094 -11.931 3.368 1.00 93.38 81 TYR A N 1
ATOM 646 C CA . TYR A 1 81 ? 3.077 -11.942 4.828 1.00 93.38 81 TYR A CA 1
ATOM 647 C C . TYR A 1 81 ? 2.686 -10.571 5.407 1.00 93.38 81 TYR A C 1
ATOM 649 O O . TYR A 1 81 ? 1.888 -10.483 6.340 1.00 93.38 81 TYR A O 1
ATOM 657 N N . ILE A 1 82 ? 3.168 -9.474 4.815 1.00 94.69 82 ILE A N 1
ATOM 658 C CA . ILE A 1 82 ? 2.760 -8.117 5.201 1.00 94.69 82 ILE A CA 1
ATOM 659 C C . ILE A 1 82 ? 1.259 -7.914 4.957 1.00 94.69 82 ILE A C 1
ATOM 661 O O . ILE A 1 82 ? 0.572 -7.402 5.843 1.00 94.69 82 ILE A O 1
ATOM 665 N N . LYS A 1 83 ? 0.716 -8.363 3.817 1.00 95.44 83 LYS A N 1
ATOM 666 C CA . LYS A 1 83 ? -0.735 -8.316 3.556 1.00 95.44 83 LYS A CA 1
ATOM 667 C C . LYS A 1 83 ? -1.527 -9.097 4.601 1.00 95.44 83 LYS A C 1
ATOM 669 O O . LYS A 1 83 ? -2.551 -8.612 5.072 1.00 95.44 83 LYS A O 1
ATOM 674 N N . GLN A 1 84 ? -1.046 -10.268 5.018 1.00 95.06 84 GLN A N 1
ATOM 675 C CA . GLN A 1 84 ? -1.676 -11.047 6.088 1.00 95.06 84 GLN A CA 1
ATOM 676 C C . GLN A 1 84 ? -1.685 -10.292 7.423 1.00 95.06 84 GLN A C 1
ATOM 678 O O . GLN A 1 84 ? -2.711 -10.273 8.103 1.00 95.06 84 GLN A O 1
ATOM 683 N N . ILE A 1 85 ? -0.584 -9.622 7.791 1.00 94.56 85 ILE A N 1
ATOM 684 C CA . ILE A 1 85 ? -0.531 -8.769 8.991 1.00 94.56 85 ILE A CA 1
ATOM 685 C C . ILE A 1 85 ? -1.574 -7.648 8.901 1.00 94.56 85 ILE A C 1
ATOM 687 O O . ILE A 1 85 ? -2.292 -7.403 9.872 1.00 94.56 85 ILE A O 1
ATOM 691 N N . ILE A 1 86 ? -1.665 -6.984 7.746 1.00 95.94 86 ILE A N 1
ATOM 692 C CA . ILE A 1 86 ? -2.621 -5.898 7.497 1.00 95.94 86 ILE A CA 1
ATOM 693 C C . ILE A 1 86 ? -4.065 -6.405 7.637 1.00 95.94 86 ILE A C 1
ATOM 695 O O . ILE A 1 86 ? -4.840 -5.850 8.422 1.00 95.94 86 ILE A O 1
ATOM 699 N N . ASN A 1 87 ? -4.391 -7.516 6.972 1.00 96.06 87 ASN A N 1
ATOM 700 C CA . ASN A 1 87 ? -5.701 -8.163 7.046 1.00 96.06 87 ASN A CA 1
ATOM 701 C C . ASN A 1 87 ? -6.055 -8.573 8.482 1.00 96.06 87 ASN A C 1
ATOM 703 O O . ASN A 1 87 ? -7.161 -8.307 8.949 1.00 96.06 87 ASN A O 1
ATOM 707 N N . LYS A 1 88 ? -5.102 -9.138 9.237 1.00 95.19 88 LYS A N 1
ATOM 708 C CA . LYS A 1 88 ? -5.287 -9.505 10.653 1.00 95.19 88 LYS A CA 1
ATOM 709 C C . LYS A 1 88 ? -5.590 -8.295 11.545 1.00 95.19 88 LYS A C 1
ATOM 711 O O . LYS A 1 88 ? -6.215 -8.445 12.592 1.00 95.19 88 LYS A O 1
ATOM 716 N N . LYS A 1 89 ? -5.166 -7.088 11.155 1.00 94.81 89 LYS A N 1
ATOM 717 C CA . LYS A 1 89 ? -5.519 -5.834 11.843 1.00 94.81 89 LYS A CA 1
ATOM 718 C C . LYS A 1 89 ? -6.880 -5.271 11.428 1.00 94.81 89 LYS A C 1
ATOM 720 O O . LYS A 1 89 ? -7.329 -4.303 12.045 1.00 94.81 89 LYS A O 1
ATOM 725 N N . GLY A 1 90 ? -7.557 -5.897 10.468 1.00 95.94 90 GLY A N 1
ATOM 726 C CA . GLY A 1 90 ? -8.905 -5.548 10.025 1.00 95.94 90 GLY A CA 1
ATOM 727 C C . GLY A 1 90 ? -8.954 -4.546 8.873 1.00 95.94 90 GLY A C 1
ATOM 728 O O . GLY A 1 90 ? -10.038 -4.080 8.547 1.00 95.94 90 GLY A O 1
ATOM 729 N N . TYR A 1 91 ? -7.816 -4.214 8.260 1.00 97.25 91 TYR A N 1
ATOM 730 C CA . TYR A 1 91 ? -7.775 -3.361 7.074 1.00 97.25 91 TYR A CA 1
ATOM 731 C C . TYR A 1 91 ? -7.835 -4.232 5.821 1.00 97.25 91 TYR A C 1
ATOM 733 O O . TYR A 1 91 ? -6.971 -5.086 5.634 1.00 97.25 91 TYR A O 1
ATOM 741 N N . LYS A 1 92 ? -8.850 -4.021 4.977 1.00 95.19 92 LYS A N 1
ATOM 742 C CA . LYS A 1 92 ? -9.120 -4.872 3.803 1.00 95.19 92 LYS A CA 1
ATOM 743 C C . LYS A 1 92 ? -8.721 -4.230 2.474 1.00 95.19 92 LYS A C 1
ATOM 745 O O . LYS A 1 92 ? -8.424 -4.941 1.519 1.00 95.19 92 LYS A O 1
ATOM 750 N N . ASN A 1 93 ? -8.669 -2.900 2.407 1.00 96.44 93 ASN A N 1
ATOM 751 C CA . ASN A 1 93 ? -8.366 -2.186 1.168 1.00 96.44 93 ASN A CA 1
ATOM 752 C C . ASN A 1 93 ? -6.856 -2.045 0.971 1.00 96.44 93 ASN A C 1
ATOM 754 O O . ASN A 1 93 ? -6.270 -0.989 1.228 1.00 96.44 93 ASN A O 1
ATOM 758 N N . ILE A 1 94 ? -6.215 -3.128 0.544 1.00 96.88 94 ILE A N 1
ATOM 759 C CA . ILE A 1 94 ? -4.783 -3.145 0.253 1.00 96.88 94 ILE A CA 1
ATOM 760 C C . ILE A 1 94 ? -4.569 -2.882 -1.237 1.00 96.88 94 ILE A C 1
ATOM 762 O O . ILE A 1 94 ? -5.181 -3.529 -2.081 1.00 96.88 94 ILE A O 1
ATOM 766 N N . VAL A 1 95 ? -3.679 -1.945 -1.553 1.00 96.06 95 VAL A N 1
ATOM 767 C CA . VAL A 1 95 ? -3.300 -1.589 -2.923 1.00 96.06 95 VAL A CA 1
ATOM 768 C C . VAL A 1 95 ? -1.799 -1.800 -3.090 1.00 96.06 95 VAL A C 1
ATOM 770 O O . VAL A 1 95 ? -1.004 -1.355 -2.262 1.00 96.06 95 VAL A O 1
ATOM 773 N N . GLU A 1 96 ? -1.395 -2.474 -4.162 1.00 94.62 96 GLU A N 1
ATOM 774 C CA . GLU A 1 96 ? 0.011 -2.585 -4.542 1.00 94.62 96 GLU A CA 1
ATOM 775 C C . GLU A 1 96 ? 0.392 -1.458 -5.496 1.00 94.62 96 GLU A C 1
ATOM 777 O O . GLU A 1 96 ? -0.260 -1.216 -6.509 1.00 94.62 96 GLU A O 1
ATOM 782 N N . GLY A 1 97 ? 1.475 -0.768 -5.165 1.00 92.81 97 GLY A N 1
ATOM 783 C CA . GLY A 1 97 ? 1.991 0.339 -5.943 1.00 92.81 97 GLY A CA 1
ATOM 784 C C . GLY A 1 97 ? 1.620 1.716 -5.401 1.00 92.81 97 GLY A C 1
ATOM 785 O O . GLY A 1 97 ? 0.698 1.931 -4.611 1.00 92.81 97 GLY A O 1
ATOM 786 N N . SER A 1 98 ? 2.407 2.678 -5.866 1.00 92.75 98 SER A N 1
ATOM 787 C CA . SER A 1 98 ? 2.221 4.103 -5.605 1.00 92.75 98 SER A CA 1
ATOM 788 C C . SER A 1 98 ? 2.534 4.903 -6.864 1.00 92.75 98 SER A C 1
ATOM 790 O O . SER A 1 98 ? 1.680 5.628 -7.360 1.00 92.75 98 SER A O 1
ATOM 792 N N . ILE A 1 99 ? 3.739 4.723 -7.412 1.00 92.69 99 ILE A N 1
ATOM 793 C CA . ILE A 1 99 ? 4.202 5.361 -8.652 1.00 92.69 99 ILE A CA 1
ATOM 794 C C . ILE A 1 99 ? 4.907 4.332 -9.512 1.00 92.69 99 ILE A C 1
ATOM 796 O O . ILE A 1 99 ? 5.806 3.639 -9.030 1.00 92.69 99 ILE A O 1
ATOM 800 N N . PHE A 1 100 ? 4.586 4.324 -10.796 1.00 89.62 100 PHE A N 1
ATOM 801 C CA . PHE A 1 100 ? 5.231 3.467 -11.775 1.00 89.62 100 PHE A CA 1
ATOM 802 C C . PHE A 1 100 ? 6.110 4.312 -12.691 1.00 89.62 100 PHE A C 1
ATOM 804 O O . PHE A 1 100 ? 5.648 5.171 -13.438 1.00 89.62 100 PHE A O 1
ATOM 811 N N . SER A 1 101 ? 7.428 4.131 -12.584 1.00 88.94 101 SER A N 1
ATOM 812 C CA . SER A 1 101 ? 8.363 4.909 -13.393 1.00 88.94 101 SER A CA 1
ATOM 813 C C . SER A 1 101 ? 8.357 4.390 -14.832 1.00 88.94 101 SER A C 1
ATOM 815 O O . SER A 1 101 ? 8.523 3.192 -15.047 1.00 88.94 101 SER A O 1
ATOM 817 N N . LYS A 1 102 ? 8.235 5.288 -15.823 1.00 91.00 102 LYS A N 1
ATOM 818 C CA . LYS A 1 102 ? 8.269 4.916 -17.252 1.00 91.00 102 LYS A CA 1
ATOM 819 C C . LYS A 1 102 ? 9.500 4.075 -17.606 1.00 91.00 102 LYS A C 1
ATOM 821 O O . LYS A 1 102 ? 9.401 3.118 -18.359 1.00 91.00 102 LYS A O 1
ATOM 826 N N . LYS A 1 103 ? 10.656 4.411 -17.020 1.00 91.94 103 LYS A N 1
ATOM 827 C CA . LYS A 1 103 ? 11.904 3.660 -17.206 1.00 91.94 103 LYS A CA 1
ATOM 828 C C . LYS A 1 103 ? 11.792 2.235 -16.656 1.00 91.94 103 LYS A C 1
ATOM 830 O O . LYS A 1 103 ? 12.157 1.298 -17.348 1.00 91.94 103 LYS A O 1
ATOM 835 N N . SER A 1 104 ? 11.290 2.070 -15.432 1.00 91.19 104 SER A N 1
ATOM 836 C CA . SER A 1 104 ? 11.126 0.749 -14.812 1.00 91.19 104 SER A CA 1
ATOM 837 C C . SER A 1 104 ? 10.073 -0.093 -15.528 1.00 91.19 104 SER A C 1
ATOM 839 O O . SER A 1 104 ? 10.255 -1.295 -15.639 1.00 91.19 104 SER A O 1
ATOM 841 N N . GLU A 1 105 ? 8.990 0.517 -16.024 1.00 93.19 105 GLU A N 1
ATOM 842 C CA . GLU A 1 105 ? 8.012 -0.189 -16.864 1.00 93.19 105 GLU A CA 1
ATOM 843 C C . GLU A 1 105 ? 8.625 -0.675 -18.174 1.00 93.19 105 GLU A C 1
ATOM 845 O O . GLU A 1 105 ? 8.490 -1.849 -18.496 1.00 93.19 105 GLU A O 1
ATOM 850 N N . LYS A 1 106 ? 9.396 0.170 -18.867 1.00 94.94 106 LYS A N 1
ATOM 851 C CA . LYS A 1 106 ? 10.107 -0.246 -20.080 1.00 94.94 106 LYS A CA 1
ATOM 852 C C . LYS A 1 106 ? 11.057 -1.421 -19.815 1.00 94.94 106 LYS A C 1
ATOM 854 O O . LYS A 1 106 ? 11.040 -2.401 -20.544 1.00 94.94 106 LYS A O 1
ATOM 859 N N . LEU A 1 107 ? 11.824 -1.371 -18.723 1.00 93.88 107 LEU A N 1
ATOM 860 C CA . LEU A 1 107 ? 12.706 -2.478 -18.328 1.00 93.88 107 LEU A CA 1
ATOM 861 C C . LEU A 1 107 ? 11.928 -3.761 -17.980 1.00 93.88 107 LEU A C 1
ATOM 863 O O . LEU A 1 107 ? 12.429 -4.858 -18.209 1.00 93.88 107 LEU A O 1
ATOM 867 N N . ARG A 1 108 ? 10.699 -3.645 -17.456 1.00 93.69 108 ARG A N 1
ATOM 868 C CA . ARG A 1 108 ? 9.799 -4.792 -17.250 1.00 93.69 108 ARG A CA 1
ATOM 869 C C . ARG A 1 108 ? 9.257 -5.343 -18.565 1.00 93.69 108 ARG A C 1
ATOM 871 O O . ARG A 1 108 ? 9.098 -6.549 -18.708 1.00 93.69 108 ARG A O 1
ATOM 878 N N . GLU A 1 109 ? 8.923 -4.478 -19.516 1.00 94.25 109 GLU A N 1
ATOM 879 C CA . GLU A 1 109 ? 8.486 -4.873 -20.861 1.00 94.25 109 GLU A CA 1
ATOM 880 C C . GLU A 1 109 ? 9.595 -5.586 -21.638 1.00 94.25 109 GLU A C 1
ATOM 882 O O . GLU A 1 109 ? 9.320 -6.576 -22.305 1.00 94.25 109 GLU A O 1
ATOM 887 N N . GLU A 1 110 ? 10.841 -5.142 -21.478 1.00 95.88 110 GLU A N 1
ATOM 888 C CA . GLU A 1 110 ? 12.042 -5.762 -22.052 1.00 95.88 110 GLU A CA 1
ATOM 889 C C . GLU A 1 110 ? 12.472 -7.051 -21.323 1.00 95.88 110 GLU A C 1
ATOM 891 O O . GLU A 1 110 ? 13.426 -7.703 -21.738 1.00 95.88 110 GLU A O 1
ATOM 896 N N . GLY A 1 111 ? 11.792 -7.431 -20.233 1.00 93.25 111 GLY A N 1
ATOM 897 C CA . GLY A 1 111 ? 12.091 -8.636 -19.450 1.00 93.25 111 GLY A CA 1
ATOM 898 C C . GLY A 1 111 ? 13.341 -8.538 -18.567 1.00 93.25 111 GLY A C 1
ATOM 899 O O . GLY A 1 111 ? 13.737 -9.532 -17.964 1.00 93.25 111 GLY A O 1
ATOM 900 N N . ILE A 1 112 ? 13.952 -7.353 -18.465 1.00 93.81 112 ILE A N 1
ATOM 901 C CA . ILE A 1 112 ? 15.098 -7.087 -17.582 1.00 93.81 112 ILE A CA 1
ATOM 902 C C . ILE A 1 112 ? 14.643 -7.072 -16.120 1.00 93.81 112 ILE A C 1
ATOM 904 O O . ILE A 1 112 ? 15.333 -7.599 -15.251 1.00 93.81 112 ILE A O 1
ATOM 908 N N . TYR A 1 113 ? 13.479 -6.474 -15.857 1.00 94.94 113 TYR A N 1
ATOM 909 C CA . TYR A 1 113 ? 12.803 -6.528 -14.562 1.00 94.94 113 TYR A CA 1
ATOM 910 C C . TYR A 1 113 ? 11.611 -7.481 -14.613 1.00 94.94 113 TYR A C 1
ATOM 912 O O . TYR A 1 113 ? 10.908 -7.576 -15.621 1.00 94.94 113 TYR A O 1
ATOM 920 N N . LYS A 1 114 ? 11.334 -8.153 -13.498 1.00 92.69 114 LYS A N 1
ATOM 921 C CA . LYS A 1 114 ? 10.210 -9.085 -13.384 1.00 92.69 114 LYS A CA 1
ATOM 922 C C . LYS A 1 114 ? 8.866 -8.352 -13.334 1.00 92.69 114 LYS A C 1
ATOM 924 O O . LYS A 1 114 ? 8.713 -7.313 -12.684 1.00 92.69 114 LYS A O 1
ATOM 929 N N . LYS A 1 115 ? 7.863 -8.941 -13.993 1.00 89.44 115 LYS A N 1
ATOM 930 C CA . LYS A 1 115 ? 6.440 -8.609 -13.826 1.00 89.44 115 LYS A CA 1
ATOM 931 C C . LYS A 1 115 ? 5.822 -9.597 -12.835 1.00 89.44 115 LYS A C 1
ATOM 933 O O . LYS A 1 115 ? 6.128 -10.786 -12.897 1.00 89.44 115 LYS A O 1
ATOM 938 N N . TYR A 1 116 ? 4.996 -9.088 -11.928 1.00 85.50 116 TYR A N 1
ATOM 939 C CA . TYR A 1 116 ? 4.401 -9.816 -10.807 1.00 85.50 116 TYR A CA 1
ATOM 940 C C . TYR A 1 116 ? 2.887 -9.678 -10.789 1.00 85.50 116 TYR A C 1
ATOM 942 O O . TYR A 1 116 ? 2.403 -8.642 -11.298 1.00 85.50 116 TYR A O 1
#

Secondary structure (DSSP, 8-state):
-HHHHHHHTT-GGGTTS-TT---------STT-HHHHHHHHHHHHHHHHH----TTT-EEEE-HHHHS--SS-SSPTTHHHHHHHHHHTT--EEEE-S---HHHHHHHHTTSS---

Foldseek 3Di:
DVLVVCCQVCDDPRVPPDNPDDDDDDDLPDPQSPVLLVVLVVVCVVCVVPHPDDLANDAAEDAQVQDWFDDVHGHNPCVVVSVVSCVVSVRDRYHYHRDDDPVRVVCCVVVVIPDD